Protein AF-A0A969P4L5-F1 (afdb_monomer_lite)

Radius of gyration: 29.06 Å; chains: 1; bounding box: 68×35×85 Å

Structure (mmCIF, N/CA/C/O backbone):
data_AF-A0A969P4L5-F1
#
_entry.id   AF-A0A969P4L5-F1
#
loop_
_atom_site.group_PDB
_atom_site.id
_atom_site.type_symbol
_atom_site.label_atom_id
_atom_site.label_alt_id
_atom_site.label_comp_id
_atom_site.label_asym_id
_atom_site.label_entity_id
_atom_site.label_seq_id
_atom_site.pdbx_PDB_ins_code
_atom_site.Cartn_x
_atom_site.Cartn_y
_atom_site.Cartn_z
_atom_site.occupancy
_atom_site.B_iso_or_equiv
_atom_site.auth_seq_id
_atom_site.auth_comp_id
_atom_site.auth_asym_id
_atom_site.auth_atom_id
_atom_site.pdbx_PDB_model_num
ATOM 1 N N . MET A 1 1 ? 51.841 9.840 -68.029 1.00 48.56 1 MET A N 1
ATOM 2 C CA . MET A 1 1 ? 52.354 9.509 -66.677 1.00 48.56 1 MET A CA 1
ATOM 3 C C . MET A 1 1 ? 51.864 10.579 -65.693 1.00 48.56 1 MET A C 1
ATOM 5 O O . MET A 1 1 ? 52.032 11.745 -66.010 1.00 48.56 1 MET A O 1
ATOM 9 N N . LYS A 1 2 ? 51.294 10.201 -64.533 1.00 50.28 2 LYS A N 1
ATOM 10 C CA . LYS A 1 2 ? 50.880 11.062 -63.388 1.00 50.28 2 LYS A CA 1
ATOM 11 C C . LYS A 1 2 ? 49.512 11.780 -63.453 1.00 50.28 2 LYS A C 1
ATOM 13 O O . LYS A 1 2 ? 49.456 12.998 -63.525 1.00 50.28 2 LYS A O 1
ATOM 18 N N . ARG A 1 3 ? 48.400 11.050 -63.295 1.00 51.06 3 ARG A N 1
ATOM 19 C CA . ARG A 1 3 ? 47.118 11.601 -62.782 1.00 51.06 3 ARG A CA 1
ATOM 20 C C . ARG A 1 3 ? 46.218 10.469 -62.260 1.00 51.06 3 ARG A C 1
ATOM 22 O O . ARG A 1 3 ? 45.294 10.065 -62.945 1.00 51.06 3 ARG A O 1
ATOM 29 N N . SER A 1 4 ? 46.474 9.915 -61.071 1.00 54.53 4 SER A N 1
ATOM 30 C CA . SER A 1 4 ? 45.440 9.063 -60.431 1.00 54.53 4 SER A CA 1
ATOM 31 C C . SER A 1 4 ? 45.528 8.845 -58.915 1.00 54.53 4 SER A C 1
ATOM 33 O O . SER A 1 4 ? 44.580 8.317 -58.345 1.00 54.53 4 SER A O 1
ATOM 35 N N . LEU A 1 5 ? 46.574 9.285 -58.206 1.00 52.75 5 LEU A N 1
ATOM 36 C CA . LEU A 1 5 ? 46.746 8.883 -56.797 1.00 52.75 5 LEU A CA 1
ATOM 37 C C . LEU A 1 5 ? 46.113 9.816 -55.748 1.00 52.75 5 LEU A C 1
ATOM 39 O O . LEU A 1 5 ? 46.113 9.481 -54.566 1.00 52.75 5 LEU A O 1
ATOM 43 N N . GLN A 1 6 ? 45.522 10.952 -56.136 1.00 53.84 6 GLN A N 1
ATOM 44 C CA . GLN A 1 6 ? 45.033 11.934 -55.154 1.00 53.84 6 GLN A CA 1
ATOM 45 C C . GLN A 1 6 ? 43.564 11.759 -54.716 1.00 53.84 6 GLN A C 1
ATOM 47 O O . GLN A 1 6 ? 43.16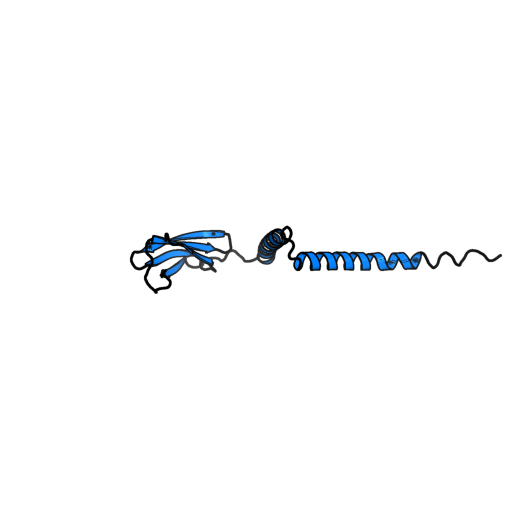6 12.341 -53.711 1.00 53.84 6 GLN A O 1
ATOM 52 N N . LYS A 1 7 ? 42.752 10.937 -55.402 1.00 48.19 7 LYS A N 1
ATOM 53 C CA . LYS A 1 7 ? 41.327 10.736 -55.042 1.00 48.19 7 LYS A CA 1
ATOM 54 C C . LYS A 1 7 ? 41.079 9.659 -53.974 1.00 48.19 7 LYS A C 1
ATOM 56 O O . LYS A 1 7 ? 40.010 9.627 -53.380 1.00 48.19 7 LYS A O 1
ATOM 61 N N . GLN A 1 8 ? 42.061 8.804 -53.687 1.00 50.84 8 GLN A N 1
ATOM 62 C CA . GLN A 1 8 ? 41.888 7.636 -52.805 1.00 50.84 8 GLN A CA 1
ATOM 63 C C . GLN A 1 8 ? 42.056 7.937 -51.301 1.00 50.84 8 GLN A C 1
ATOM 65 O O . GLN A 1 8 ? 41.659 7.126 -50.467 1.00 50.84 8 GLN A O 1
ATOM 70 N N . ARG A 1 9 ? 42.616 9.096 -50.923 1.00 47.78 9 ARG A N 1
ATOM 71 C CA . ARG A 1 9 ? 42.861 9.444 -49.507 1.00 47.78 9 ARG A CA 1
ATOM 72 C C . ARG A 1 9 ? 41.645 10.015 -48.774 1.00 47.78 9 ARG A C 1
ATOM 74 O O . ARG A 1 9 ? 41.553 9.852 -47.564 1.00 47.78 9 ARG A O 1
ATOM 81 N N . VAL A 1 10 ? 40.704 10.635 -49.485 1.00 53.25 10 VAL A N 1
ATOM 82 C CA . VAL A 1 10 ? 39.555 11.320 -48.863 1.00 53.25 10 VAL A CA 1
ATOM 83 C C . VAL A 1 10 ? 38.466 10.326 -48.431 1.00 53.25 10 VAL A C 1
ATOM 85 O O . VAL A 1 10 ? 37.854 10.488 -47.381 1.00 53.25 10 VAL A O 1
ATOM 88 N N . VAL A 1 11 ? 38.279 9.236 -49.182 1.00 52.44 11 VAL A N 1
ATOM 89 C CA . VAL A 1 11 ? 37.174 8.283 -48.962 1.00 52.44 11 VAL A CA 1
ATOM 90 C C . VAL A 1 11 ? 37.360 7.433 -47.694 1.00 52.44 11 VAL A C 1
ATOM 92 O O . VAL A 1 11 ? 36.386 7.089 -47.035 1.00 52.44 11 VAL A O 1
ATOM 95 N N . ARG A 1 12 ? 38.603 7.155 -47.273 1.00 49.62 12 ARG A N 1
ATOM 96 C CA . ARG A 1 12 ? 38.876 6.350 -46.062 1.00 49.62 12 ARG A CA 1
ATOM 97 C C . ARG A 1 12 ? 38.723 7.122 -44.746 1.00 49.62 12 ARG A C 1
ATOM 99 O O . ARG A 1 12 ? 38.666 6.501 -43.690 1.00 49.62 12 ARG A O 1
ATOM 106 N N . ALA A 1 13 ? 38.673 8.454 -44.789 1.00 49.97 13 ALA A N 1
ATOM 107 C CA . ALA A 1 13 ? 38.520 9.284 -43.593 1.00 49.97 13 ALA A CA 1
ATOM 108 C C . ALA A 1 13 ? 37.053 9.388 -43.138 1.00 49.97 13 ALA A C 1
ATOM 110 O O . ALA A 1 13 ? 36.785 9.449 -41.942 1.00 49.97 13 ALA A O 1
ATOM 111 N N . ALA A 1 14 ? 36.107 9.346 -44.081 1.00 50.25 14 ALA A N 1
ATOM 112 C CA . ALA A 1 14 ? 34.685 9.537 -43.803 1.00 50.25 14 ALA A CA 1
ATOM 113 C C . ALA A 1 14 ? 34.023 8.339 -43.096 1.00 50.25 14 ALA A C 1
ATOM 115 O O . ALA A 1 14 ? 33.083 8.531 -42.341 1.00 50.25 14 ALA A O 1
ATOM 116 N N . TRP A 1 15 ? 34.524 7.113 -43.278 1.00 51.72 15 TRP A N 1
ATOM 117 C CA . TRP A 1 15 ? 33.931 5.904 -42.680 1.00 51.72 15 TRP A CA 1
ATOM 118 C C . TRP A 1 15 ? 34.285 5.682 -41.199 1.00 51.72 15 TRP A C 1
ATOM 120 O O . TRP A 1 15 ? 33.714 4.803 -40.561 1.00 51.72 15 TRP A O 1
ATOM 130 N N . ARG A 1 16 ? 35.216 6.461 -40.627 1.00 56.62 16 ARG A N 1
ATOM 131 C CA . ARG A 1 16 ? 35.708 6.244 -39.253 1.00 56.62 16 ARG A CA 1
ATOM 132 C C . ARG A 1 16 ? 34.932 7.014 -38.175 1.00 56.62 16 ARG A C 1
ATOM 134 O O . ARG A 1 16 ? 35.072 6.701 -37.000 1.00 56.62 16 ARG A O 1
ATOM 141 N N . SER A 1 17 ? 34.119 8.002 -38.551 1.00 58.88 17 SER A N 1
ATOM 142 C CA . SER A 1 17 ? 33.408 8.893 -37.614 1.00 58.88 17 SER A CA 1
ATOM 143 C C . SER A 1 17 ? 31.911 8.603 -37.467 1.00 58.88 17 SER A C 1
ATOM 145 O O . SER A 1 17 ? 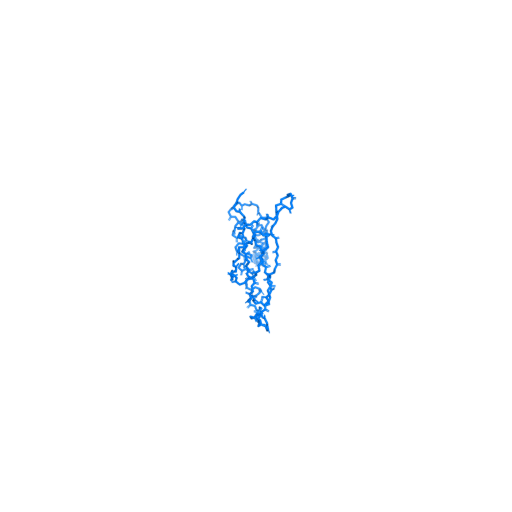31.297 9.035 -36.494 1.00 58.88 17 SER A O 1
ATOM 147 N N . TRP A 1 18 ? 31.318 7.846 -38.391 1.00 63.78 18 TRP A N 1
ATOM 148 C CA . TRP A 1 18 ? 29.887 7.526 -38.385 1.00 63.78 18 TRP A CA 1
ATOM 149 C C . TRP A 1 18 ? 29.444 6.691 -37.176 1.00 63.78 18 TRP A C 1
ATOM 151 O O . TRP A 1 18 ? 28.378 6.989 -36.639 1.00 63.78 18 TRP A O 1
ATOM 161 N N . PRO A 1 19 ? 30.246 5.729 -36.666 1.00 77.56 19 PRO A N 1
ATOM 162 C CA . PRO A 1 19 ? 29.890 5.013 -35.444 1.00 77.56 19 PRO A CA 1
ATOM 163 C C . PRO A 1 19 ? 29.797 5.955 -34.239 1.00 77.56 19 PRO A C 1
ATOM 165 O O . PRO A 1 19 ? 28.867 5.856 -33.448 1.00 77.56 19 PRO A O 1
ATOM 168 N N . GLY A 1 20 ? 30.719 6.920 -34.131 1.00 79.88 20 GLY A N 1
ATOM 169 C CA . GLY A 1 20 ? 30.726 7.901 -33.043 1.00 79.88 20 GLY A CA 1
ATOM 170 C C . GLY A 1 20 ? 29.539 8.862 -33.103 1.00 79.88 20 GLY A C 1
ATOM 171 O O . GLY A 1 20 ? 28.931 9.148 -32.076 1.00 79.88 20 GLY A O 1
ATOM 172 N N . ALA A 1 21 ? 29.163 9.309 -34.304 1.00 80.75 21 ALA A N 1
ATOM 173 C CA . ALA A 1 21 ? 27.989 10.157 -34.501 1.00 80.75 21 ALA A CA 1
ATOM 174 C C . ALA A 1 21 ? 26.682 9.424 -34.156 1.00 80.75 21 ALA A C 1
ATOM 176 O O . ALA A 1 21 ? 25.819 9.993 -33.494 1.00 80.75 21 ALA A O 1
ATOM 177 N N . LEU A 1 22 ? 26.556 8.149 -34.539 1.00 82.88 22 LEU A N 1
ATOM 178 C CA . LEU A 1 22 ? 25.419 7.304 -34.165 1.00 82.88 22 LEU A CA 1
ATOM 179 C C . LEU A 1 22 ? 25.332 7.110 -32.649 1.00 82.88 22 LEU A C 1
ATOM 181 O O . LEU A 1 22 ? 24.269 7.322 -32.075 1.00 82.88 22 LEU A O 1
ATOM 185 N N . VAL A 1 23 ? 26.447 6.792 -31.986 1.00 83.12 23 VAL A N 1
ATOM 186 C CA . VAL A 1 23 ? 26.487 6.662 -30.520 1.00 83.12 23 VAL A CA 1
ATOM 187 C C . VAL A 1 23 ? 26.098 7.980 -29.844 1.00 83.12 23 VAL A C 1
ATOM 189 O O . VAL A 1 23 ? 25.254 7.981 -28.950 1.00 83.12 23 VAL A O 1
ATOM 192 N N . ALA A 1 24 ? 26.621 9.115 -30.313 1.00 84.69 24 ALA A N 1
ATOM 193 C CA . ALA A 1 24 ? 26.269 10.427 -29.775 1.00 84.69 24 ALA A CA 1
ATOM 194 C C . ALA A 1 24 ? 24.779 10.760 -29.967 1.00 84.69 24 ALA A C 1
ATOM 196 O O . ALA A 1 24 ? 24.137 11.238 -29.033 1.00 84.69 24 ALA A O 1
ATOM 197 N N . LEU A 1 25 ? 24.206 10.454 -31.136 1.00 87.94 25 LEU A N 1
ATOM 198 C CA . LEU A 1 25 ? 22.780 10.652 -31.413 1.00 87.94 25 LEU A CA 1
ATOM 199 C C . LEU A 1 25 ? 21.900 9.759 -30.537 1.00 87.94 25 LEU A C 1
ATOM 201 O O . LEU A 1 25 ? 20.899 10.228 -29.997 1.00 87.94 25 LEU A O 1
ATOM 205 N N . THR A 1 26 ? 22.281 8.495 -30.342 1.00 84.94 26 THR A N 1
ATOM 206 C CA . THR A 1 26 ? 21.548 7.601 -29.435 1.00 84.94 26 THR A CA 1
ATOM 207 C C . THR A 1 26 ? 21.610 8.101 -27.994 1.00 84.94 26 THR A C 1
ATOM 209 O O . THR A 1 26 ? 20.571 8.200 -27.348 1.00 84.94 26 THR A O 1
ATOM 212 N N . GLY A 1 27 ? 22.786 8.518 -27.516 1.00 87.94 27 GLY A N 1
ATOM 213 C CA . GLY A 1 27 ? 22.954 9.084 -26.178 1.00 87.94 27 GLY A CA 1
ATOM 214 C C . GLY A 1 27 ? 22.135 10.359 -25.977 1.00 87.94 27 GLY A C 1
ATOM 215 O O . GLY A 1 27 ? 21.409 10.471 -24.993 1.00 87.94 27 GLY A O 1
ATOM 216 N N . ALA A 1 28 ? 22.175 11.284 -26.938 1.00 86.88 28 ALA A N 1
ATOM 217 C CA . ALA A 1 28 ? 21.376 12.508 -26.902 1.00 86.88 28 ALA A CA 1
ATOM 218 C C . ALA A 1 28 ? 19.867 12.214 -26.880 1.00 86.88 28 ALA A C 1
ATOM 220 O O . ALA A 1 28 ? 19.130 12.847 -26.127 1.00 86.88 28 ALA A O 1
ATOM 221 N N . THR A 1 29 ? 19.416 11.216 -27.646 1.00 86.06 29 THR A N 1
ATOM 222 C CA . THR A 1 29 ? 18.010 10.781 -27.668 1.00 86.06 29 THR A CA 1
ATOM 223 C C . THR A 1 29 ? 17.589 10.199 -26.317 1.00 86.06 29 THR A C 1
ATOM 225 O O . THR A 1 29 ? 16.523 10.538 -25.808 1.00 86.06 29 THR A O 1
ATOM 228 N N . VAL A 1 30 ? 18.432 9.365 -25.701 1.00 83.31 30 VAL A N 1
ATOM 229 C CA . VAL A 1 30 ? 18.170 8.778 -24.376 1.00 83.31 30 VAL A CA 1
ATOM 230 C C . VAL A 1 30 ? 18.098 9.859 -23.300 1.00 83.31 30 VAL A C 1
ATOM 232 O O . VAL A 1 30 ? 17.164 9.858 -22.500 1.00 83.31 30 VAL A O 1
ATOM 235 N N . ILE A 1 31 ? 19.039 10.806 -23.304 1.00 85.19 31 ILE A N 1
ATOM 236 C CA . ILE A 1 31 ? 19.045 11.934 -22.363 1.00 85.19 31 ILE A CA 1
ATOM 237 C C . ILE A 1 31 ? 17.779 12.776 -22.540 1.00 85.19 31 ILE A C 1
ATOM 239 O O . ILE A 1 31 ? 17.123 13.097 -21.554 1.00 85.19 31 ILE A O 1
ATOM 243 N N . TRP A 1 32 ? 17.396 13.081 -23.780 1.00 82.06 32 TRP A N 1
ATOM 244 C CA . TRP A 1 32 ? 16.182 13.842 -24.063 1.00 82.06 32 TRP A CA 1
ATOM 245 C C . TRP A 1 32 ? 14.913 13.121 -23.584 1.00 82.06 32 TRP A C 1
ATOM 247 O O . TRP A 1 32 ? 14.074 13.734 -22.931 1.00 82.06 32 TRP A O 1
ATOM 257 N N . LEU A 1 33 ? 14.781 11.813 -23.826 1.00 78.69 33 LEU A N 1
ATOM 258 C CA . LEU A 1 33 ? 13.656 11.021 -23.306 1.00 78.69 33 LEU A CA 1
ATOM 259 C C . LEU A 1 33 ? 13.621 11.001 -21.767 1.00 78.69 33 LEU A C 1
ATOM 261 O O . LEU A 1 33 ? 12.543 10.998 -21.164 1.00 78.69 33 LEU A O 1
ATOM 265 N N . ALA A 1 34 ? 14.790 11.023 -21.121 1.00 74.62 34 ALA A N 1
ATOM 266 C CA . ALA A 1 34 ? 14.896 11.047 -19.668 1.00 74.62 34 ALA A CA 1
ATOM 267 C C . ALA A 1 34 ? 14.478 12.397 -19.059 1.00 74.62 34 ALA A C 1
ATOM 269 O O . ALA A 1 34 ? 13.899 12.399 -17.975 1.00 74.62 34 ALA A O 1
ATOM 270 N N . THR A 1 35 ? 14.725 13.519 -19.743 1.00 77.69 35 THR A N 1
ATOM 271 C CA . THR A 1 35 ? 14.522 14.872 -19.189 1.00 77.69 35 THR A CA 1
ATOM 272 C C . THR A 1 35 ? 13.336 15.638 -19.766 1.00 77.69 35 THR A C 1
ATOM 274 O O . THR A 1 35 ? 12.975 16.675 -19.225 1.00 77.69 35 THR A O 1
ATOM 277 N N . THR A 1 36 ? 12.717 15.159 -20.846 1.00 78.75 36 THR A N 1
ATOM 278 C CA . THR A 1 36 ? 11.591 15.858 -21.477 1.00 78.75 36 THR A CA 1
ATOM 279 C C . THR A 1 36 ? 10.342 15.869 -20.587 1.00 78.75 36 THR A C 1
ATOM 281 O O . THR A 1 36 ? 9.997 14.861 -19.957 1.00 78.75 36 THR A O 1
ATOM 284 N N . ASP A 1 37 ? 9.637 17.002 -20.599 1.00 74.19 37 ASP A N 1
ATOM 285 C CA . ASP A 1 37 ? 8.338 17.221 -19.942 1.00 74.19 37 ASP A CA 1
ATOM 286 C C . ASP A 1 37 ? 7.151 16.965 -20.886 1.00 74.19 37 ASP A C 1
ATOM 288 O O . ASP A 1 37 ? 6.007 17.317 -20.600 1.00 74.19 37 ASP A O 1
ATOM 292 N N . HIS A 1 38 ? 7.402 16.351 -22.045 1.00 69.75 38 HIS A N 1
ATOM 293 C CA . HIS A 1 38 ? 6.353 16.074 -23.015 1.00 69.75 38 HIS A CA 1
ATOM 294 C C . HIS A 1 38 ? 5.292 15.111 -22.428 1.00 69.75 38 HIS A C 1
ATOM 296 O O . HIS A 1 38 ? 5.643 14.011 -21.980 1.00 69.75 38 HIS A O 1
ATOM 302 N N . PRO A 1 39 ? 3.987 15.444 -22.493 1.00 64.50 39 PRO A N 1
ATOM 303 C CA . PRO A 1 39 ? 2.924 14.710 -21.793 1.00 64.50 39 PRO A CA 1
ATOM 304 C C . PRO A 1 39 ? 2.746 13.259 -22.267 1.00 64.50 39 PRO A C 1
ATOM 306 O O . PRO A 1 39 ? 2.265 12.418 -21.518 1.00 64.50 39 PRO A O 1
ATOM 309 N N . ALA A 1 40 ? 3.177 12.936 -23.489 1.00 71.06 40 ALA A N 1
ATOM 310 C CA . ALA A 1 40 ? 3.181 11.561 -24.002 1.00 71.06 40 ALA A CA 1
ATOM 311 C C . ALA A 1 40 ? 4.382 10.711 -23.529 1.00 71.06 40 ALA A C 1
ATOM 313 O O . ALA A 1 40 ? 4.331 9.486 -23.598 1.00 71.06 40 ALA A O 1
ATOM 314 N N . VAL A 1 41 ? 5.469 11.338 -23.063 1.00 69.31 41 VAL A N 1
ATOM 315 C CA . VAL A 1 41 ? 6.712 10.648 -22.665 1.00 69.31 41 VAL A CA 1
ATOM 316 C C . VAL A 1 41 ? 6.742 10.391 -21.160 1.00 69.31 41 VAL A C 1
ATOM 318 O O . VAL A 1 41 ? 7.203 9.336 -20.727 1.00 69.31 41 VAL A O 1
ATOM 321 N N . TRP A 1 42 ? 6.193 11.311 -20.363 1.00 59.72 42 TRP A N 1
ATOM 322 C CA . TRP A 1 42 ? 6.179 11.213 -18.902 1.00 59.72 42 TRP A CA 1
ATOM 323 C C . TRP A 1 42 ? 5.533 9.908 -18.372 1.00 59.72 42 TRP A C 1
ATOM 325 O O . TRP A 1 42 ? 6.175 9.225 -17.568 1.00 59.72 42 TRP A O 1
ATOM 335 N N . PRO A 1 43 ? 4.353 9.455 -18.860 1.00 61.22 43 PRO A N 1
ATOM 336 C CA . PRO A 1 43 ? 3.746 8.201 -18.399 1.00 61.22 43 PRO A CA 1
ATOM 337 C C . PRO A 1 43 ? 4.547 6.959 -18.812 1.00 61.22 43 PRO A C 1
ATOM 339 O O . PRO A 1 43 ? 4.690 6.020 -18.032 1.00 61.22 43 PRO A O 1
ATOM 342 N N . VAL A 1 44 ? 5.106 6.957 -20.027 1.00 68.50 44 VAL A N 1
ATOM 3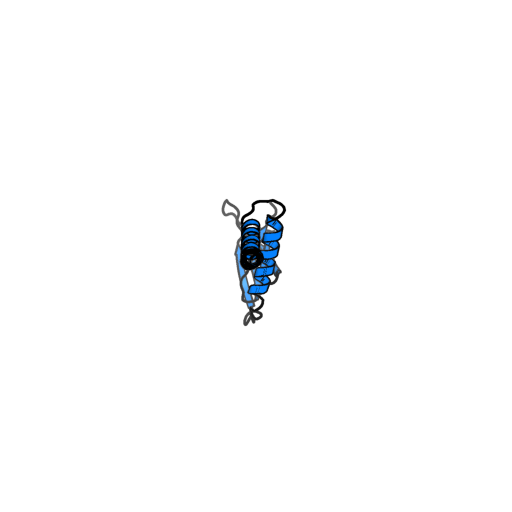43 C CA . VAL A 1 44 ? 5.903 5.838 -20.557 1.00 68.50 44 VAL A CA 1
ATOM 344 C C . VAL A 1 44 ? 7.214 5.697 -19.788 1.00 68.50 44 VAL A C 1
ATOM 346 O O . VAL A 1 44 ? 7.595 4.578 -19.451 1.00 68.50 44 VAL A O 1
ATOM 349 N N . ARG A 1 45 ? 7.868 6.815 -19.445 1.00 60.81 45 ARG A N 1
ATOM 350 C CA . ARG A 1 45 ? 9.058 6.831 -18.584 1.00 60.81 45 ARG A CA 1
ATOM 351 C C . ARG A 1 45 ? 8.746 6.250 -17.210 1.00 60.81 45 ARG A C 1
ATOM 353 O O . ARG A 1 45 ? 9.500 5.404 -16.753 1.00 60.81 45 ARG A O 1
ATOM 360 N N . ASN A 1 46 ? 7.622 6.622 -16.596 1.00 60.44 46 ASN A N 1
ATOM 361 C CA . ASN A 1 46 ? 7.219 6.051 -15.310 1.00 60.44 46 ASN A CA 1
ATOM 362 C C . ASN A 1 46 ? 6.996 4.536 -15.404 1.00 60.44 46 ASN A C 1
ATOM 364 O O . ASN A 1 46 ? 7.568 3.794 -1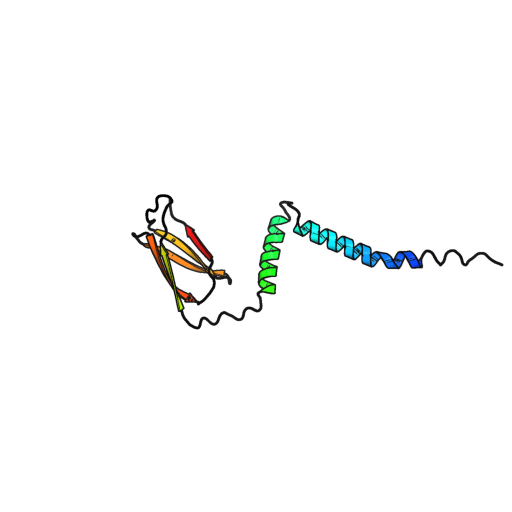4.612 1.00 60.44 46 ASN A O 1
ATOM 368 N N . ILE A 1 47 ? 6.239 4.052 -16.396 1.00 68.00 47 ILE A N 1
ATOM 369 C CA . ILE A 1 47 ? 6.000 2.609 -16.593 1.00 68.00 47 ILE A CA 1
ATOM 370 C C . ILE A 1 47 ? 7.314 1.861 -16.856 1.00 68.00 47 ILE A C 1
ATOM 372 O O . ILE A 1 47 ? 7.519 0.771 -16.322 1.00 68.00 47 ILE A O 1
ATOM 376 N N . LEU A 1 48 ? 8.208 2.434 -17.664 1.00 68.62 48 LEU A N 1
ATOM 377 C CA . LEU A 1 48 ? 9.512 1.849 -17.955 1.00 68.62 48 LEU A CA 1
ATOM 378 C C . LEU A 1 48 ? 10.404 1.830 -16.709 1.00 68.62 48 LEU A C 1
ATOM 380 O O . LEU A 1 48 ? 11.061 0.823 -16.483 1.00 68.62 48 LEU A O 1
ATOM 384 N N . SER A 1 49 ? 10.374 2.871 -15.872 1.00 60.03 49 SER A N 1
ATOM 385 C CA . SER A 1 49 ? 11.063 2.899 -14.577 1.00 60.03 49 SER A CA 1
ATOM 386 C C . SER A 1 49 ? 10.522 1.824 -13.639 1.00 60.03 49 SER A C 1
ATOM 388 O O . SER A 1 49 ? 11.311 1.041 -13.126 1.00 60.03 49 SER A O 1
ATOM 390 N N . TYR A 1 50 ? 9.200 1.679 -13.498 1.00 56.22 50 TYR A N 1
ATOM 391 C CA . TYR A 1 50 ? 8.610 0.590 -12.705 1.00 56.22 50 TYR A CA 1
ATOM 392 C C . TYR A 1 50 ? 8.994 -0.800 -13.251 1.00 56.22 50 TYR A C 1
ATOM 394 O O . TYR A 1 50 ? 9.303 -1.719 -12.489 1.00 56.22 50 TYR A O 1
ATOM 402 N N . ARG A 1 51 ? 9.032 -0.972 -14.580 1.00 62.88 51 ARG A N 1
ATOM 403 C CA . ARG A 1 51 ? 9.448 -2.230 -15.231 1.00 62.88 51 ARG A CA 1
ATOM 404 C C . ARG A 1 51 ? 10.960 -2.492 -15.162 1.00 62.88 51 ARG A C 1
ATOM 406 O O . ARG A 1 51 ? 11.382 -3.643 -15.128 1.00 62.88 51 ARG A O 1
ATOM 413 N N . MET A 1 52 ? 11.779 -1.448 -15.105 1.00 62.53 52 MET A N 1
ATOM 414 C CA . MET A 1 52 ? 13.229 -1.541 -14.923 1.00 62.53 52 MET A CA 1
ATOM 415 C C . MET A 1 52 ? 13.578 -1.819 -13.457 1.00 62.53 52 MET A C 1
ATOM 417 O O . MET A 1 52 ? 14.433 -2.654 -13.180 1.00 62.53 52 MET A O 1
ATOM 421 N N . GLU A 1 53 ? 12.873 -1.191 -12.512 1.00 55.34 53 GLU A N 1
ATOM 422 C CA . GLU A 1 53 ? 12.986 -1.474 -11.080 1.00 55.34 53 GLU A CA 1
ATOM 423 C C . GLU A 1 53 ? 12.592 -2.914 -10.758 1.00 55.34 53 GLU A C 1
ATOM 425 O O . GLU A 1 53 ? 13.252 -3.553 -9.943 1.00 55.34 53 GLU A O 1
ATOM 430 N N . THR A 1 54 ? 11.566 -3.456 -11.413 1.00 54.81 54 THR A N 1
ATOM 431 C CA . THR A 1 54 ? 11.192 -4.868 -11.246 1.00 54.81 54 THR A CA 1
ATOM 432 C C . THR A 1 54 ? 12.209 -5.829 -11.860 1.00 54.81 54 THR A C 1
ATOM 434 O O . THR A 1 54 ? 12.327 -6.931 -11.343 1.00 54.81 54 THR A O 1
ATOM 437 N N . TRP A 1 55 ? 12.993 -5.428 -12.874 1.00 54.44 55 TRP A N 1
ATOM 438 C CA . TRP A 1 55 ? 14.075 -6.244 -13.454 1.00 54.44 55 TRP A CA 1
ATOM 439 C C . TRP A 1 55 ? 15.399 -6.149 -12.674 1.00 54.44 55 TRP A C 1
ATOM 441 O O . TRP A 1 55 ? 16.054 -7.162 -12.455 1.00 54.44 55 TRP A O 1
ATOM 451 N N . ILE A 1 56 ? 15.775 -4.961 -12.186 1.00 57.97 56 ILE A N 1
ATOM 452 C CA . ILE A 1 56 ? 16.971 -4.757 -11.342 1.00 57.97 56 ILE A CA 1
ATOM 453 C C . ILE A 1 56 ? 16.766 -5.351 -9.937 1.00 57.97 56 ILE A C 1
ATOM 455 O O . ILE A 1 56 ? 17.715 -5.859 -9.343 1.00 57.97 56 ILE A O 1
ATOM 459 N N . ASN A 1 57 ? 15.532 -5.345 -9.416 1.00 56.00 57 ASN A N 1
ATOM 460 C CA . ASN A 1 57 ? 15.174 -6.007 -8.156 1.00 56.00 57 ASN A CA 1
ATOM 461 C C . ASN A 1 57 ? 14.627 -7.439 -8.353 1.00 56.00 57 ASN A C 1
ATOM 463 O O . ASN A 1 57 ? 14.184 -8.049 -7.379 1.00 56.00 57 ASN A O 1
ATOM 467 N N . ALA A 1 58 ? 14.679 -8.001 -9.574 1.00 55.28 58 ALA A N 1
ATOM 468 C CA . ALA A 1 58 ? 14.176 -9.348 -9.893 1.00 55.28 58 ALA A CA 1
ATOM 469 C C . ALA A 1 58 ? 14.951 -10.493 -9.210 1.00 55.28 58 ALA A C 1
ATOM 471 O O . ALA A 1 58 ? 14.558 -11.652 -9.327 1.00 55.28 58 ALA A O 1
ATOM 472 N N . GLN A 1 59 ? 16.037 -10.198 -8.491 1.00 55.81 59 GLN A N 1
ATOM 473 C CA . GLN A 1 59 ? 16.774 -11.159 -7.665 1.00 55.81 59 GLN A CA 1
ATOM 474 C C . GLN A 1 59 ? 16.693 -10.852 -6.169 1.00 55.81 59 GLN A C 1
ATOM 476 O O . GLN A 1 59 ? 17.582 -11.249 -5.414 1.00 55.81 59 GLN A O 1
ATOM 481 N N . LEU A 1 60 ? 15.643 -10.185 -5.687 1.00 55.19 60 LEU A N 1
ATOM 482 C CA . LEU A 1 60 ? 15.330 -10.359 -4.275 1.00 55.19 60 LEU A CA 1
ATOM 483 C C . LEU A 1 60 ? 14.808 -11.795 -4.123 1.00 55.19 60 LEU A C 1
ATOM 485 O O . LEU A 1 60 ? 13.775 -12.114 -4.715 1.00 55.19 60 LEU A O 1
ATOM 489 N N . PRO A 1 61 ? 15.507 -12.696 -3.400 1.00 56.16 61 PRO A N 1
ATOM 490 C CA . PRO A 1 61 ? 14.893 -13.962 -3.028 1.00 56.16 61 PRO A CA 1
ATOM 491 C C . PRO A 1 61 ? 13.532 -13.646 -2.396 1.00 56.16 61 PRO A C 1
ATOM 493 O O . PRO A 1 61 ? 13.431 -12.603 -1.734 1.00 56.16 61 PRO A O 1
ATOM 496 N N . PRO A 1 62 ? 12.497 -14.496 -2.578 1.00 56.94 62 PRO A N 1
ATOM 497 C CA . PRO A 1 62 ? 11.258 -14.316 -1.835 1.00 56.94 62 PRO A CA 1
ATOM 498 C C . PRO A 1 62 ? 11.667 -14.095 -0.388 1.00 56.94 62 PRO A C 1
ATOM 500 O O . PRO A 1 62 ? 12.476 -14.876 0.133 1.00 56.94 62 PRO A O 1
ATOM 503 N N . VAL A 1 63 ? 11.223 -12.986 0.215 1.00 55.88 63 VAL A N 1
ATOM 504 C CA . VAL A 1 63 ? 11.498 -12.747 1.627 1.00 55.88 63 VAL A CA 1
ATOM 505 C C . VAL A 1 63 ? 10.865 -13.942 2.312 1.00 55.88 63 VAL A C 1
ATOM 507 O O . VAL A 1 63 ? 9.645 -14.052 2.386 1.00 55.88 63 VAL A O 1
ATOM 510 N N . ARG A 1 64 ? 11.686 -14.927 2.691 1.00 53.41 64 ARG A N 1
ATOM 511 C CA . ARG A 1 64 ? 11.232 -16.053 3.489 1.00 53.41 64 ARG A CA 1
ATOM 512 C C . ARG A 1 64 ? 10.758 -15.394 4.764 1.00 53.41 64 ARG A C 1
ATOM 514 O O . ARG A 1 64 ? 11.574 -14.970 5.577 1.00 53.41 64 ARG A O 1
ATOM 521 N N . SER A 1 65 ? 9.450 -15.216 4.874 1.00 58.47 65 SER A N 1
ATOM 522 C CA . SER A 1 65 ? 8.835 -14.661 6.059 1.00 58.47 65 SER A CA 1
ATOM 523 C C . SER A 1 65 ? 9.024 -15.688 7.163 1.00 58.47 65 SER A C 1
ATOM 525 O O . SER A 1 65 ? 8.244 -16.625 7.294 1.00 58.47 65 SER A O 1
ATOM 527 N N . LEU A 1 66 ? 10.120 -15.563 7.911 1.00 57.50 66 LEU A N 1
ATOM 528 C CA . LEU A 1 66 ? 10.449 -16.454 9.025 1.00 57.50 66 LEU A CA 1
ATOM 529 C C . LEU A 1 66 ? 9.549 -16.201 10.251 1.00 57.50 66 LEU A C 1
ATOM 531 O O . LEU A 1 66 ? 9.692 -16.880 11.262 1.00 57.50 66 LEU A O 1
ATOM 535 N N . GLY A 1 67 ? 8.609 -15.255 10.158 1.00 67.19 67 GLY A N 1
ATOM 536 C CA . GLY A 1 67 ? 7.568 -14.998 11.146 1.00 67.19 67 GLY A CA 1
ATOM 537 C C . GLY A 1 67 ? 6.476 -14.092 10.579 1.00 67.19 67 GLY A C 1
ATOM 538 O O . GLY A 1 67 ? 6.735 -13.292 9.682 1.00 67.19 67 GLY A O 1
ATOM 539 N N . GLN A 1 68 ? 5.250 -14.244 11.074 1.00 78.44 68 GLN A N 1
ATOM 540 C CA . GLN A 1 68 ? 4.165 -13.301 10.816 1.00 78.44 68 GLN A CA 1
ATOM 541 C C . GLN A 1 68 ? 4.381 -12.043 11.661 1.00 78.44 68 GLN A C 1
ATOM 543 O O . GLN A 1 68 ? 4.858 -12.121 12.794 1.00 78.44 68 GLN A O 1
ATOM 548 N N . THR A 1 69 ? 4.025 -10.888 11.119 1.00 83.94 69 THR A N 1
ATOM 549 C CA . THR A 1 69 ? 4.011 -9.614 11.826 1.00 83.94 69 THR A CA 1
ATOM 550 C C . THR A 1 69 ? 2.591 -9.071 11.920 1.00 83.94 69 THR A C 1
ATOM 552 O O . THR A 1 69 ? 1.679 -9.513 11.212 1.00 83.94 69 THR A O 1
ATOM 555 N N . THR A 1 70 ? 2.420 -8.119 12.828 1.00 88.56 70 THR A N 1
ATOM 556 C CA . THR A 1 70 ? 1.167 -7.409 13.043 1.00 88.56 70 THR A CA 1
ATOM 557 C C . THR A 1 70 ? 1.434 -5.923 12.882 1.00 88.56 70 THR A C 1
ATOM 559 O O . THR A 1 70 ? 2.286 -5.366 13.575 1.00 88.56 70 THR A O 1
ATOM 562 N N . LEU A 1 71 ? 0.702 -5.280 11.978 1.00 88.19 71 LEU A N 1
ATOM 563 C CA . LEU A 1 71 ? 0.706 -3.837 11.813 1.00 88.19 71 LEU A CA 1
ATOM 564 C C . LEU A 1 71 ? -0.439 -3.241 12.633 1.00 88.19 71 LEU A C 1
ATOM 566 O O . LEU A 1 71 ? -1.600 -3.606 12.452 1.00 88.19 71 LEU A O 1
ATOM 570 N N . VAL A 1 72 ? -0.101 -2.314 13.524 1.00 91.06 72 VAL A N 1
ATOM 571 C CA . VAL A 1 72 ? -1.059 -1.549 14.325 1.00 91.06 72 VAL A CA 1
ATOM 572 C C . VAL A 1 72 ? -0.871 -0.063 14.067 1.00 91.06 72 VAL A C 1
ATOM 574 O O . VAL A 1 72 ? 0.255 0.409 13.893 1.00 91.06 72 VAL A O 1
ATOM 577 N N . GLY A 1 73 ? -1.967 0.684 14.052 1.00 89.88 73 GLY A N 1
ATOM 578 C CA . GLY A 1 73 ? -1.934 2.131 13.876 1.00 89.88 73 GLY A CA 1
ATOM 579 C C . GLY A 1 73 ? -3.293 2.757 14.138 1.00 89.88 73 GLY A C 1
ATOM 580 O O . GLY A 1 73 ? -4.274 2.046 14.332 1.00 89.88 73 GLY A O 1
ATOM 581 N N . CYS A 1 74 ? -3.351 4.087 14.135 1.00 90.31 74 CYS A N 1
ATOM 582 C CA . CYS A 1 74 ? -4.607 4.817 14.264 1.00 90.31 74 CYS A CA 1
ATOM 583 C C . CYS A 1 74 ? -4.687 5.935 13.224 1.00 90.31 74 CYS A C 1
ATOM 585 O O . CYS A 1 74 ? -3.690 6.603 12.941 1.00 90.31 74 CYS A O 1
ATOM 587 N N . VAL A 1 75 ? -5.874 6.123 12.656 1.00 85.88 75 VAL A N 1
ATOM 588 C CA . VAL A 1 75 ? -6.188 7.158 11.673 1.00 85.88 75 VAL A CA 1
ATOM 589 C C . VAL A 1 75 ? -6.894 8.299 12.392 1.00 85.88 75 VAL A C 1
ATOM 591 O O . VAL A 1 75 ? -7.843 8.086 13.146 1.00 85.88 75 VAL A O 1
ATOM 594 N N . ARG A 1 76 ? -6.403 9.521 12.181 1.00 88.50 76 ARG A N 1
ATOM 595 C CA . ARG A 1 76 ? -6.923 10.738 12.808 1.00 88.50 76 ARG A CA 1
ATOM 596 C C . ARG A 1 76 ? -7.095 11.843 11.774 1.00 88.50 76 ARG A C 1
ATOM 598 O O . ARG A 1 76 ? -6.364 11.871 10.783 1.00 88.50 76 ARG A O 1
ATOM 605 N N . ASN A 1 77 ? -8.034 12.752 12.018 1.00 85.56 77 ASN A N 1
ATOM 606 C CA . ASN A 1 77 ? -8.239 13.940 11.191 1.00 85.56 77 ASN A CA 1
ATOM 607 C C . ASN A 1 77 ? -7.214 15.048 11.517 1.00 85.56 77 ASN A C 1
ATOM 609 O O . ASN A 1 77 ? -6.350 14.898 12.384 1.00 85.56 77 ASN A O 1
ATOM 613 N N . THR A 1 78 ? -7.313 16.189 10.831 1.00 87.19 78 THR A N 1
ATOM 614 C CA . THR A 1 78 ? -6.435 17.353 11.056 1.00 87.19 78 THR A CA 1
ATOM 615 C C . THR A 1 78 ? -6.619 18.004 12.429 1.00 87.19 78 THR A C 1
ATOM 617 O O . THR A 1 78 ? -5.696 18.658 12.909 1.00 87.19 78 THR A O 1
ATOM 620 N N . ALA A 1 79 ? -7.770 17.801 13.075 1.00 88.88 79 ALA A N 1
ATOM 621 C CA . ALA A 1 79 ? -8.040 18.222 14.450 1.00 88.88 79 ALA A CA 1
ATOM 622 C C . ALA A 1 79 ? -7.516 17.217 15.500 1.00 88.88 79 ALA A C 1
ATOM 624 O O . ALA A 1 79 ? -7.549 17.502 16.696 1.00 88.88 79 ALA A O 1
ATOM 625 N N . GLY A 1 80 ? -6.992 16.062 15.071 1.00 88.06 80 GLY A N 1
ATOM 626 C CA . GLY A 1 80 ? -6.476 15.005 15.940 1.00 88.06 80 GLY A CA 1
ATOM 627 C C . GLY A 1 80 ? -7.537 14.034 16.468 1.00 88.06 80 GLY A C 1
ATOM 628 O O . GLY A 1 80 ? -7.198 13.174 17.287 1.00 88.06 80 GLY A O 1
ATOM 629 N N . GLU A 1 81 ? -8.782 14.139 16.003 1.00 89.56 81 GLU A N 1
ATOM 630 C CA . GLU A 1 81 ? -9.882 13.244 16.368 1.00 89.56 81 GLU A CA 1
ATOM 631 C C . GLU A 1 81 ? -9.765 11.912 15.608 1.00 89.56 81 GLU A C 1
ATOM 633 O O . GLU A 1 81 ? -9.380 11.913 14.431 1.00 89.56 81 GLU A O 1
ATOM 638 N N . PRO A 1 82 ? -10.063 10.771 16.255 1.00 91.94 82 PRO A N 1
ATOM 639 C CA . PRO A 1 82 ? -10.033 9.467 15.604 1.00 91.94 82 PRO A CA 1
ATOM 640 C C . PRO A 1 82 ? -11.120 9.351 14.534 1.00 91.94 82 PRO A C 1
ATOM 642 O O . PRO A 1 82 ? -12.235 9.832 14.722 1.00 91.94 82 PRO A O 1
ATOM 645 N N . ILE A 1 83 ? -10.792 8.696 13.417 1.00 86.81 83 ILE A N 1
ATOM 646 C CA . ILE A 1 83 ? -11.745 8.459 12.329 1.00 86.81 83 ILE A CA 1
ATOM 647 C C . ILE A 1 83 ? -12.149 6.978 12.320 1.00 86.81 83 ILE A C 1
ATOM 649 O O . ILE A 1 83 ? -11.309 6.140 11.965 1.00 86.81 83 ILE A O 1
ATOM 653 N N . PRO A 1 84 ? -13.396 6.638 12.688 1.00 90.06 84 PRO A N 1
ATOM 654 C CA . PRO A 1 84 ? -13.919 5.284 12.544 1.00 90.06 84 PRO A CA 1
ATOM 655 C C . PRO A 1 84 ? -14.233 4.948 11.084 1.00 90.06 84 PRO A C 1
ATOM 657 O O . PRO A 1 84 ? -14.386 5.843 10.252 1.00 90.06 84 PRO A O 1
ATOM 660 N N . ASP A 1 85 ? -14.309 3.652 10.771 1.00 84.50 85 ASP A N 1
ATOM 661 C CA . ASP A 1 85 ? -14.665 3.128 9.444 1.00 84.50 85 ASP A CA 1
ATOM 662 C C . ASP A 1 85 ? -13.752 3.602 8.293 1.00 84.50 85 ASP A C 1
ATOM 664 O O . ASP A 1 85 ? -14.082 3.483 7.109 1.00 84.50 85 ASP A O 1
ATOM 668 N N . ALA A 1 86 ? -12.558 4.103 8.616 1.00 80.25 86 ALA A N 1
ATOM 669 C CA . ALA A 1 86 ? -11.542 4.426 7.631 1.00 80.25 86 ALA A CA 1
ATOM 670 C C . ALA A 1 86 ? -10.950 3.130 7.067 1.00 80.25 86 ALA A C 1
ATOM 672 O O . ALA A 1 86 ? -10.521 2.239 7.801 1.00 80.25 86 ALA A O 1
ATOM 673 N N . THR A 1 87 ? -10.897 3.035 5.743 1.00 82.25 87 THR A N 1
ATOM 674 C CA . THR A 1 87 ? -10.278 1.919 5.030 1.00 82.25 87 THR A CA 1
ATOM 675 C C . THR A 1 87 ? -8.773 2.135 4.952 1.00 82.25 87 THR A C 1
ATOM 677 O O . THR A 1 87 ? -8.295 3.092 4.342 1.00 82.25 87 THR A O 1
ATOM 680 N N . VAL A 1 88 ? -8.012 1.221 5.540 1.00 84.12 88 VAL A N 1
ATOM 681 C CA . VAL A 1 88 ? -6.553 1.183 5.481 1.00 84.12 88 VAL A CA 1
ATOM 682 C C . VAL A 1 88 ? -6.135 0.075 4.527 1.00 84.12 88 VAL A C 1
ATOM 684 O O . VAL A 1 88 ? -6.386 -1.102 4.780 1.00 84.12 88 VAL A O 1
ATOM 687 N N . LEU A 1 89 ? -5.487 0.456 3.430 1.00 85.12 89 LEU A N 1
ATOM 688 C CA . LEU A 1 89 ? -4.909 -0.442 2.441 1.00 85.12 89 LEU A CA 1
ATOM 689 C C . LEU A 1 89 ? -3.392 -0.478 2.606 1.00 85.12 89 LEU A C 1
ATOM 691 O O . LEU A 1 89 ? -2.715 0.552 2.600 1.00 85.12 89 LEU A O 1
ATOM 695 N N . VAL A 1 90 ? -2.852 -1.682 2.721 1.00 83.31 90 VAL A N 1
ATOM 696 C CA . VAL A 1 90 ? -1.426 -1.927 2.901 1.00 83.31 90 VAL A CA 1
ATOM 697 C C . VAL A 1 90 ? -0.937 -2.801 1.760 1.00 83.31 90 VAL A C 1
ATOM 699 O O . VAL A 1 90 ? -1.338 -3.955 1.641 1.00 83.31 90 VAL A O 1
ATOM 702 N N . ALA A 1 91 ? -0.085 -2.241 0.909 1.00 82.06 91 ALA A N 1
ATOM 703 C CA . ALA A 1 91 ? 0.460 -2.916 -0.258 1.00 82.06 91 ALA A CA 1
ATOM 704 C C . ALA A 1 91 ? 1.896 -3.392 -0.009 1.00 82.06 91 ALA A C 1
ATOM 706 O O . ALA A 1 91 ? 2.750 -2.647 0.487 1.00 82.06 91 ALA A O 1
ATOM 707 N N . GLU A 1 92 ? 2.160 -4.633 -0.389 1.00 80.94 92 GLU A N 1
ATOM 708 C CA . GLU A 1 92 ? 3.490 -5.217 -0.496 1.00 80.94 92 GLU A CA 1
ATOM 709 C C . GLU A 1 92 ? 4.175 -4.783 -1.798 1.00 80.94 92 GLU A C 1
ATOM 711 O O . GLU A 1 92 ? 3.540 -4.350 -2.763 1.00 80.94 92 GLU A O 1
ATOM 716 N N . ARG A 1 93 ? 5.507 -4.909 -1.850 1.00 70.19 93 ARG A N 1
ATOM 717 C CA . ARG A 1 93 ? 6.283 -4.581 -3.062 1.00 70.19 93 ARG A CA 1
ATOM 718 C C . ARG A 1 93 ? 5.976 -5.485 -4.255 1.00 70.19 93 ARG A C 1
ATOM 720 O O . ARG A 1 93 ? 6.234 -5.075 -5.382 1.00 70.19 93 ARG A O 1
ATOM 727 N N . ASP A 1 94 ? 5.483 -6.692 -4.011 1.00 69.06 94 ASP A N 1
ATOM 728 C CA . ASP A 1 94 ? 5.080 -7.651 -5.043 1.00 69.06 94 ASP A CA 1
ATOM 729 C C . ASP A 1 94 ? 3.646 -7.414 -5.554 1.00 69.06 94 ASP A C 1
ATOM 731 O O . ASP A 1 94 ? 3.219 -8.061 -6.510 1.00 69.06 94 ASP A O 1
ATOM 735 N N . GLY A 1 95 ? 2.926 -6.455 -4.960 1.00 65.94 95 GLY A N 1
ATOM 736 C CA . GLY A 1 95 ? 1.558 -6.102 -5.318 1.00 65.94 95 GLY A CA 1
ATOM 737 C C . GLY A 1 95 ? 0.479 -6.822 -4.508 1.00 65.94 95 GLY A C 1
ATOM 738 O O . GLY A 1 95 ? -0.699 -6.567 -4.763 1.00 65.94 95 GLY A O 1
ATOM 739 N N . ALA A 1 96 ? 0.827 -7.674 -3.536 1.00 76.12 96 ALA A N 1
ATOM 740 C CA . ALA A 1 96 ? -0.156 -8.198 -2.591 1.00 76.12 96 ALA A CA 1
ATOM 741 C C . ALA A 1 96 ? -0.726 -7.063 -1.721 1.00 76.12 96 ALA A C 1
ATOM 743 O O . ALA A 1 96 ? -0.012 -6.137 -1.334 1.00 76.12 96 ALA A O 1
ATOM 744 N N . THR A 1 97 ? -2.024 -7.113 -1.420 1.00 81.25 97 THR A N 1
ATOM 745 C CA . THR A 1 97 ? -2.711 -6.067 -0.650 1.00 81.25 97 THR A CA 1
ATOM 746 C C . THR A 1 97 ? -3.436 -6.644 0.551 1.00 81.25 97 THR A C 1
ATOM 748 O O . THR A 1 97 ? -4.169 -7.624 0.423 1.00 81.25 97 THR A O 1
ATOM 751 N N . HIS A 1 98 ? -3.310 -5.963 1.683 1.00 83.75 98 HIS A N 1
ATOM 752 C CA . HIS A 1 98 ? -4.029 -6.231 2.923 1.00 83.75 98 HIS A CA 1
ATOM 753 C C . HIS A 1 98 ? -4.937 -5.044 3.227 1.00 83.75 98 HIS A C 1
ATOM 755 O O . HIS A 1 98 ? -4.537 -3.897 3.023 1.00 83.75 98 HIS A O 1
ATOM 761 N N . VAL A 1 99 ? -6.154 -5.302 3.700 1.00 84.69 99 VAL A N 1
ATOM 762 C CA . VAL A 1 99 ? -7.141 -4.253 3.984 1.00 84.69 99 VAL A CA 1
ATOM 763 C C . VAL A 1 99 ? -7.673 -4.420 5.400 1.00 84.69 99 VAL A C 1
ATOM 765 O O . VAL A 1 99 ? -8.047 -5.524 5.792 1.00 84.69 99 VAL A O 1
ATOM 768 N N . ALA A 1 100 ? -7.717 -3.323 6.151 1.00 85.69 100 ALA A N 1
ATOM 769 C CA . ALA A 1 100 ? -8.392 -3.237 7.441 1.00 85.69 100 ALA A CA 1
ATOM 770 C C . ALA A 1 100 ? -9.283 -2.001 7.502 1.00 85.69 100 ALA A C 1
ATOM 772 O O . ALA A 1 100 ? -9.061 -1.023 6.792 1.00 85.69 100 ALA A O 1
ATOM 773 N N . MET A 1 101 ? -10.271 -2.052 8.387 1.00 84.19 101 MET A N 1
ATOM 774 C CA . MET A 1 101 ? -11.077 -0.898 8.761 1.00 84.19 101 MET A CA 1
ATOM 775 C C . MET A 1 101 ? -10.697 -0.450 10.170 1.00 84.19 101 MET A C 1
ATOM 777 O O . MET A 1 101 ? -10.365 -1.287 11.015 1.00 84.19 101 MET A O 1
ATOM 781 N N . THR A 1 102 ? -10.712 0.858 10.413 1.00 86.38 102 THR A N 1
ATOM 782 C CA . THR A 1 102 ? -10.521 1.403 11.759 1.00 86.38 102 THR A CA 1
ATOM 783 C C . THR A 1 102 ? -11.766 1.199 12.618 1.00 86.38 102 THR A C 1
ATOM 785 O O . THR A 1 102 ? -12.891 1.297 12.132 1.00 86.38 102 THR A O 1
ATOM 788 N N . ALA A 1 103 ? -11.558 0.911 13.902 1.00 89.50 103 ALA A N 1
ATOM 789 C CA . ALA A 1 103 ? -12.622 0.805 14.895 1.00 89.50 103 ALA A CA 1
ATOM 790 C C . ALA A 1 103 ? -13.099 2.194 15.372 1.00 89.50 103 ALA A C 1
ATOM 792 O O . ALA A 1 103 ? -12.612 3.222 14.902 1.00 89.50 103 ALA A O 1
ATOM 793 N N . GLU A 1 104 ? -14.038 2.234 16.327 1.00 89.69 104 GLU A N 1
ATOM 794 C CA . GLU A 1 104 ? -14.580 3.485 16.896 1.00 89.69 104 GLU A CA 1
ATOM 795 C C . GLU A 1 104 ? -13.512 4.410 17.503 1.00 89.69 104 GLU A C 1
ATOM 797 O O . GLU A 1 104 ? -13.664 5.629 17.514 1.00 89.69 104 GLU A O 1
ATOM 802 N N . ASP A 1 105 ? -12.400 3.844 17.969 1.00 87.94 105 ASP A N 1
ATOM 803 C CA . ASP A 1 105 ? -11.242 4.575 18.491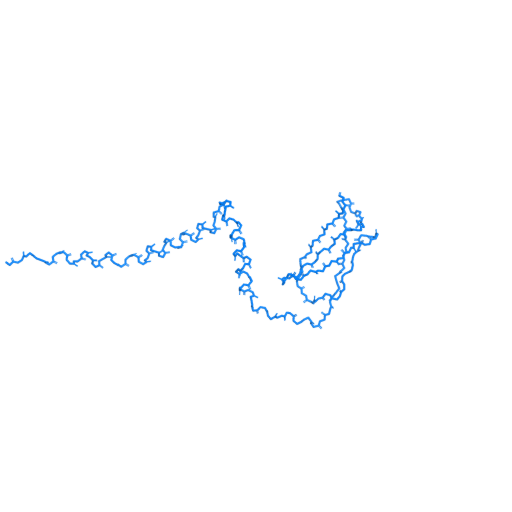 1.00 87.94 105 ASP A CA 1
ATOM 804 C C . ASP A 1 105 ? -10.273 5.059 17.392 1.00 87.94 105 ASP A C 1
ATOM 806 O O . ASP A 1 105 ? -9.220 5.635 17.684 1.00 87.94 105 ASP A O 1
ATOM 810 N N . GLY A 1 106 ? -10.620 4.837 16.121 1.00 88.62 106 GLY A N 1
ATOM 811 C CA . GLY A 1 106 ? -9.813 5.161 14.950 1.00 88.62 106 GLY A CA 1
ATOM 812 C C . GLY A 1 106 ? -8.614 4.236 14.753 1.00 88.62 106 GLY A C 1
ATOM 813 O O . GLY A 1 106 ? -7.795 4.497 13.869 1.00 88.62 106 GLY A O 1
ATOM 814 N N . CYS A 1 107 ? -8.470 3.175 15.547 1.00 92.06 107 CYS A N 1
ATOM 815 C CA . CYS A 1 107 ? -7.330 2.272 15.482 1.00 92.06 107 CYS A CA 1
ATOM 816 C C . CYS A 1 107 ? -7.631 1.018 14.651 1.00 92.06 107 CYS A C 1
ATOM 818 O O . CYS A 1 107 ? -8.768 0.566 14.540 1.00 92.06 107 CYS A O 1
ATOM 820 N N . TYR A 1 108 ? -6.595 0.460 14.027 1.00 88.88 108 TYR A N 1
ATOM 821 C CA . TYR A 1 108 ? -6.673 -0.751 13.215 1.00 88.88 108 TYR A CA 1
ATOM 822 C C . TYR A 1 108 ? -5.565 -1.733 13.595 1.00 88.88 108 TYR A C 1
ATOM 824 O O . TYR A 1 108 ? -4.494 -1.351 14.075 1.00 88.88 108 TYR A O 1
ATOM 832 N N . THR A 1 109 ? -5.830 -3.017 13.362 1.00 90.56 109 THR A N 1
ATOM 833 C CA . THR A 1 109 ? -4.866 -4.105 13.541 1.00 90.56 109 THR A CA 1
ATOM 834 C C . THR A 1 109 ? -4.930 -5.036 12.3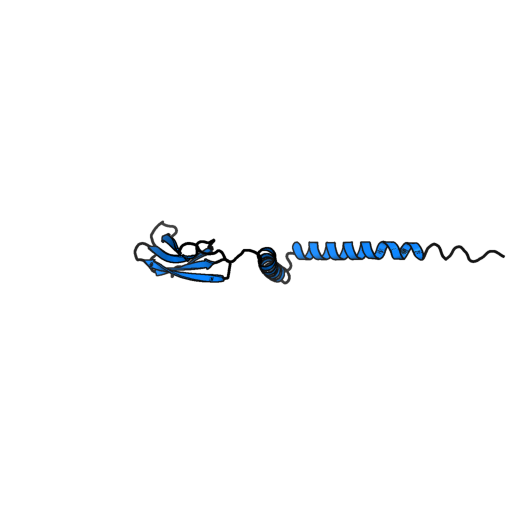37 1.00 90.56 109 THR A C 1
ATOM 836 O O . THR A 1 109 ? -5.982 -5.590 12.032 1.00 90.56 109 THR A O 1
ATOM 839 N N . LEU A 1 110 ? -3.795 -5.222 11.670 1.00 87.31 110 LEU A N 1
ATOM 840 C CA . LEU A 1 110 ? -3.603 -6.173 10.579 1.00 87.31 110 LEU A CA 1
ATOM 841 C C . LEU A 1 110 ? -2.603 -7.231 11.029 1.00 87.31 110 LEU A C 1
ATOM 843 O O . LEU A 1 110 ? -1.429 -6.927 11.215 1.00 87.31 110 LEU A O 1
ATOM 847 N N . SER A 1 111 ? -3.062 -8.462 11.230 1.00 87.62 111 SER A N 1
ATOM 848 C CA . SER A 1 111 ? -2.233 -9.583 11.679 1.00 87.62 111 SER A CA 1
ATOM 849 C C . SER A 1 111 ? -1.941 -10.562 10.544 1.00 87.62 111 SER A C 1
ATOM 851 O O . SER A 1 111 ? -2.619 -10.584 9.519 1.00 87.62 111 SER A O 1
ATOM 853 N N . GLY A 1 112 ? -0.913 -11.393 10.726 1.00 81.25 112 GLY A N 1
ATOM 854 C CA . GLY A 1 112 ? -0.586 -12.450 9.767 1.00 81.25 112 GLY A CA 1
ATOM 855 C C . GLY A 1 112 ? 0.180 -11.968 8.536 1.00 81.25 112 GLY A C 1
ATOM 856 O O . GLY A 1 112 ? 0.363 -12.743 7.598 1.00 81.25 112 GLY A O 1
ATOM 857 N N . MET A 1 113 ? 0.650 -10.722 8.546 1.00 83.31 113 MET A N 1
ATOM 858 C CA . MET A 1 113 ? 1.390 -10.134 7.438 1.00 83.31 113 MET A CA 1
ATOM 859 C C . MET A 1 113 ? 2.813 -10.710 7.389 1.00 83.31 113 MET A C 1
ATOM 861 O O . MET A 1 113 ? 3.419 -10.924 8.442 1.00 83.31 113 MET A O 1
ATOM 865 N N . PRO A 1 114 ? 3.392 -10.964 6.210 1.00 81.94 114 PRO A N 1
ATOM 866 C CA . PRO A 1 114 ? 4.797 -11.336 6.105 1.00 81.94 114 PRO A CA 1
ATOM 867 C C . PRO A 1 114 ? 5.748 -10.304 6.741 1.00 81.94 114 PRO A C 1
ATOM 869 O O . PRO A 1 114 ? 5.469 -9.108 6.791 1.00 81.94 114 PRO A O 1
ATOM 872 N N . ALA A 1 115 ? 6.924 -10.705 7.213 1.00 76.25 115 ALA A N 1
ATOM 873 C CA . ALA A 1 115 ? 7.951 -9.718 7.542 1.00 76.25 115 ALA A CA 1
ATOM 874 C C . ALA A 1 115 ? 8.438 -9.053 6.241 1.00 76.25 115 ALA A C 1
ATOM 876 O O . ALA A 1 115 ? 8.925 -9.737 5.342 1.00 76.25 115 ALA A O 1
ATOM 877 N N . GLY A 1 116 ? 8.315 -7.730 6.121 1.00 76.94 116 GLY A N 1
ATOM 878 C CA . GLY A 1 116 ? 8.575 -7.065 4.847 1.00 76.94 116 GLY A CA 1
ATOM 879 C C . GLY A 1 116 ? 8.479 -5.545 4.884 1.00 76.94 116 GLY A C 1
ATOM 880 O O . GLY A 1 116 ? 8.323 -4.928 5.937 1.00 76.94 116 GLY A O 1
ATOM 881 N N . ARG A 1 117 ? 8.613 -4.935 3.701 1.00 79.88 117 ARG A N 1
ATOM 882 C CA . ARG A 1 117 ? 8.405 -3.497 3.494 1.00 79.88 117 ARG A CA 1
ATOM 883 C C . ARG A 1 117 ? 7.032 -3.273 2.882 1.00 79.88 117 ARG A C 1
ATOM 885 O O . ARG A 1 117 ? 6.725 -3.867 1.853 1.00 79.88 117 ARG A O 1
ATOM 892 N N . TYR A 1 118 ? 6.292 -2.347 3.473 1.00 81.81 118 TYR A N 1
ATOM 893 C CA . TYR A 1 118 ? 4.912 -2.055 3.122 1.00 81.81 118 TYR A CA 1
ATOM 894 C C . TYR A 1 118 ? 4.731 -0.590 2.745 1.00 81.81 118 TYR A C 1
ATOM 896 O O . TYR A 1 118 ? 5.420 0.287 3.273 1.00 81.81 118 TYR A O 1
ATOM 904 N N . VAL A 1 119 ? 3.783 -0.334 1.851 1.00 83.75 119 VAL A N 1
ATOM 905 C CA . VAL A 1 119 ? 3.250 0.998 1.563 1.00 83.75 119 VAL A CA 1
ATOM 906 C C . VAL A 1 119 ? 1.836 1.054 2.123 1.00 83.75 119 VAL A C 1
ATOM 908 O O . VAL A 1 119 ? 1.025 0.184 1.825 1.00 83.75 119 VAL A O 1
ATOM 911 N N . VAL A 1 120 ? 1.545 2.062 2.942 1.00 83.25 120 VAL A N 1
ATOM 912 C CA . VAL A 1 120 ? 0.247 2.218 3.610 1.00 83.25 120 VAL A CA 1
ATOM 913 C C . VAL A 1 120 ? -0.489 3.409 3.010 1.00 83.25 120 VAL A C 1
ATOM 915 O O . VAL A 1 120 ? 0.081 4.493 2.888 1.00 83.25 120 VAL A O 1
ATOM 918 N N . ALA A 1 121 ? -1.756 3.210 2.670 1.00 84.25 121 ALA A N 1
ATOM 919 C CA . ALA A 1 121 ? -2.691 4.249 2.272 1.00 84.25 121 ALA A CA 1
ATOM 920 C C . ALA A 1 121 ? -3.952 4.131 3.133 1.00 84.25 121 ALA A C 1
ATOM 922 O O . ALA A 1 121 ? -4.466 3.035 3.334 1.00 84.25 121 ALA A O 1
ATOM 923 N N . ALA A 1 122 ? -4.458 5.251 3.638 1.00 80.25 122 ALA A N 1
ATOM 924 C CA . ALA A 1 122 ? -5.712 5.295 4.378 1.00 80.25 122 ALA A CA 1
ATOM 925 C C . ALA A 1 122 ? -6.689 6.224 3.657 1.00 80.25 122 ALA A C 1
ATOM 927 O O . ALA A 1 122 ? -6.303 7.307 3.215 1.00 80.25 122 ALA A O 1
ATOM 928 N N . GLY A 1 123 ? -7.938 5.790 3.538 1.00 77.69 123 GLY A N 1
ATOM 929 C CA . GLY A 1 123 ? -9.043 6.576 3.007 1.00 77.69 123 GLY A CA 1
ATOM 930 C C . GLY A 1 123 ? -10.228 6.487 3.954 1.00 77.69 123 GLY A C 1
ATOM 931 O O . GLY A 1 123 ? -10.606 5.395 4.366 1.00 77.69 123 GLY A O 1
ATOM 932 N N . ALA A 1 124 ? -10.807 7.627 4.306 1.00 75.25 124 ALA A N 1
ATOM 933 C CA . ALA A 1 124 ? -12.000 7.692 5.134 1.00 75.25 124 ALA A CA 1
ATOM 934 C C . ALA A 1 124 ? -13.186 8.228 4.320 1.00 75.25 124 ALA A C 1
ATOM 936 O O . ALA A 1 124 ? -12.975 9.058 3.434 1.00 75.25 124 ALA A O 1
ATOM 937 N N . PRO A 1 125 ? -14.416 7.770 4.598 1.00 64.44 125 PRO A N 1
ATOM 938 C CA . PRO A 1 125 ? -15.618 8.404 4.077 1.00 64.44 125 PRO A CA 1
ATOM 939 C C . PRO A 1 125 ? -15.864 9.729 4.820 1.00 64.44 125 PRO A C 1
ATOM 941 O O . PRO A 1 125 ? -16.244 9.722 5.987 1.00 64.44 125 PRO A O 1
ATOM 944 N N . GLY A 1 126 ? -15.633 10.865 4.157 1.00 54.56 126 GLY A N 1
ATOM 945 C CA . GLY A 1 126 ? -15.824 12.212 4.716 1.00 54.56 126 GLY A CA 1
ATOM 946 C C . GLY A 1 126 ? -14.895 13.240 4.093 1.00 54.56 126 GLY A C 1
ATOM 947 O O . GLY A 1 126 ? -14.945 14.399 4.555 1.00 54.56 126 GLY A O 1
#

pLDDT: mean 73.22, std 13.93, range [47.78, 92.06]

Sequence (126 aa):
MKRSLQKQRVVRAAWRSWPGALVALTGATVIWLATTDHPAVWPVRNILSYRMETWINAQLPPVRSLGQTTLVGCVRNTAGEPIPDATVLVAERDGATHVAMTAEDGCYTLSGMPAGRYVVAAGAPG

Secondary structure (DSSP, 8-state):
---SSSSHHHHHHHTTSHHHHHHHHHHHHHHHHHH---TTTHHHHHHHHHHHHHHHTTT------SSEEEEEEE-B-TTS-B-TT-EEEEEETTS-EEEEE--TTSEEEEEEEESS-EEEEEE---

Foldseek 3Di:
DDDDDPPPVPVVVVVPCVVVVVVVVVVVVVVCLVPDPPPVSVVVVVVVVLVVCCVVCVPPDPQPQPDKDKDKDFDADPVRQGAFQKWKWKAAPVGDIDIWTAHPRRMTMDIRHGPHDIDIDIGGDD